Protein AF-A0AAN5DHD0-F1 (afdb_monomer_lite)

Organism: NCBI:txid1317129

Radius of gyration: 15.88 Å; chains: 1; bounding box: 33×44×46 Å

Structure (mmCIF, N/CA/C/O backbone):
data_AF-A0AAN5DHD0-F1
#
_entry.id   AF-A0AAN5DHD0-F1
#
loop_
_atom_site.group_PDB
_atom_site.id
_atom_site.type_symbol
_atom_site.label_atom_id
_atom_site.label_alt_id
_atom_site.label_comp_id
_atom_site.label_asym_id
_atom_site.label_entity_id
_atom_site.label_seq_id
_atom_site.pdbx_PDB_ins_code
_atom_site.Cartn_x
_atom_site.Cartn_y
_atom_site.Cartn_z
_atom_site.occupancy
_atom_site.B_iso_or_equiv
_atom_site.auth_seq_id
_atom_site.auth_comp_id
_atom_site.auth_asym_id
_atom_site.auth_atom_id
_atom_site.pdbx_PDB_model_num
ATOM 1 N N . MET A 1 1 ? 3.574 22.470 -33.359 1.00 37.56 1 MET A N 1
ATOM 2 C CA . MET A 1 1 ? 2.535 22.053 -32.394 1.00 37.56 1 MET A CA 1
ATOM 3 C C . MET A 1 1 ? 2.963 20.696 -31.845 1.00 37.56 1 MET A C 1
ATOM 5 O O . MET A 1 1 ? 2.948 19.735 -32.598 1.00 37.56 1 MET A O 1
ATOM 9 N N . LYS A 1 2 ? 3.497 20.622 -30.620 1.00 33.28 2 LYS A N 1
ATOM 10 C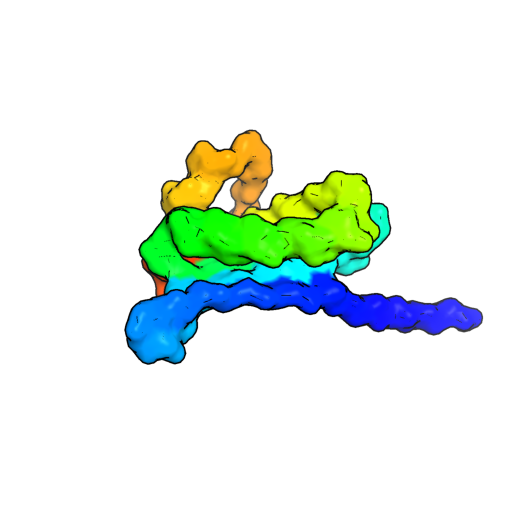 CA . LYS A 1 2 ? 3.827 19.334 -29.986 1.00 33.28 2 LYS A CA 1
ATOM 11 C C . LYS A 1 2 ? 2.573 18.883 -29.244 1.00 33.28 2 LYS A C 1
ATOM 13 O O . LYS A 1 2 ? 2.183 19.549 -28.291 1.00 33.28 2 LYS A O 1
ATOM 18 N N . SER A 1 3 ? 1.906 17.832 -29.718 1.00 36.31 3 SER A N 1
ATOM 19 C CA . SER A 1 3 ? 0.811 17.225 -28.963 1.00 36.31 3 SER A CA 1
ATOM 20 C C . SER A 1 3 ? 1.397 16.624 -27.690 1.00 36.31 3 SER A C 1
ATOM 22 O O . SER A 1 3 ? 2.289 15.778 -27.766 1.00 36.31 3 SER A O 1
ATOM 24 N N . ALA A 1 4 ? 0.922 17.070 -26.531 1.00 38.38 4 ALA A N 1
ATOM 25 C CA . ALA A 1 4 ? 1.174 16.375 -25.282 1.00 38.38 4 ALA A CA 1
ATOM 26 C C . ALA A 1 4 ? 0.454 15.024 -25.367 1.00 38.38 4 ALA A C 1
ATOM 28 O O . ALA A 1 4 ? -0.764 14.950 -25.223 1.00 38.38 4 ALA A O 1
ATOM 29 N N . LEU A 1 5 ? 1.198 13.963 -25.684 1.00 40.22 5 LEU A N 1
ATOM 30 C CA . LEU A 1 5 ? 0.747 12.606 -25.411 1.00 40.22 5 LEU A CA 1
ATOM 31 C C . LEU A 1 5 ? 0.602 12.518 -23.892 1.00 40.22 5 LEU A C 1
ATOM 33 O O . LEU A 1 5 ? 1.591 12.517 -23.165 1.00 40.22 5 LEU A O 1
ATOM 37 N N . SER A 1 6 ? -0.643 12.532 -23.429 1.00 42.28 6 SER A N 1
ATOM 38 C CA . SER A 1 6 ? -1.004 12.162 -22.067 1.00 42.28 6 SER A CA 1
ATOM 39 C C . SER A 1 6 ? -0.622 10.694 -21.891 1.00 42.28 6 SER A C 1
ATOM 41 O O . SER A 1 6 ? -1.408 9.813 -22.243 1.00 42.28 6 SER A O 1
ATOM 43 N N . ALA A 1 7 ? 0.595 10.423 -21.418 1.00 55.09 7 ALA A N 1
ATOM 44 C CA . ALA A 1 7 ? 0.963 9.092 -20.959 1.00 55.09 7 ALA A CA 1
ATOM 45 C C . ALA A 1 7 ? -0.061 8.685 -19.892 1.00 55.09 7 ALA A C 1
ATOM 47 O O . ALA A 1 7 ? -0.249 9.388 -18.899 1.00 55.09 7 ALA A O 1
ATOM 48 N N . SER A 1 8 ? -0.818 7.624 -20.168 1.00 57.03 8 SER A N 1
ATOM 49 C CA . SER A 1 8 ? -1.727 7.064 -19.171 1.00 57.03 8 SER A CA 1
ATOM 50 C C . SER A 1 8 ? -0.862 6.439 -18.079 1.00 57.03 8 SER A C 1
ATOM 52 O O . SER A 1 8 ? 0.090 5.745 -18.438 1.00 57.03 8 SER A O 1
ATOM 54 N N . PRO A 1 9 ? -1.147 6.681 -16.788 1.00 63.62 9 PRO A N 1
ATOM 55 C CA . PRO A 1 9 ? -0.338 6.120 -15.717 1.00 63.62 9 PRO A CA 1
ATOM 56 C C . PRO A 1 9 ? -0.317 4.597 -15.840 1.00 63.62 9 PRO A C 1
ATOM 58 O O . PRO A 1 9 ? -1.357 3.972 -16.069 1.00 63.62 9 PRO A O 1
ATOM 61 N N . ILE A 1 10 ? 0.867 4.010 -15.700 1.00 76.25 10 ILE A N 1
ATOM 62 C CA . ILE A 1 10 ? 1.022 2.559 -15.639 1.00 76.25 10 ILE A CA 1
ATOM 63 C C . ILE A 1 10 ? 0.529 2.128 -14.258 1.00 76.25 10 ILE A C 1
ATOM 65 O O . ILE A 1 10 ? 1.028 2.644 -13.258 1.00 76.25 10 ILE A O 1
ATOM 69 N N . VAL A 1 11 ? -0.470 1.244 -14.209 1.00 85.19 11 VAL A N 1
ATOM 70 C CA . VAL A 1 11 ? -1.134 0.806 -12.973 1.00 85.19 11 VAL A CA 1
ATOM 71 C C . VAL A 1 11 ? -1.151 -0.715 -12.900 1.00 85.19 11 VAL A C 1
ATOM 73 O O . VAL A 1 11 ? -1.463 -1.375 -13.888 1.00 85.19 11 VAL A O 1
ATOM 76 N N . GLU A 1 12 ? -0.888 -1.249 -11.712 1.00 92.25 12 GLU A N 1
ATOM 77 C CA . GLU A 1 12 ? -1.023 -2.666 -11.372 1.00 92.25 12 GLU A CA 1
ATOM 78 C C . GLU A 1 12 ? -1.710 -2.807 -10.009 1.00 92.25 12 GLU A C 1
ATOM 80 O O . GLU A 1 12 ? -1.635 -1.905 -9.166 1.00 92.25 12 GLU A O 1
ATOM 85 N N . CYS A 1 13 ? -2.405 -3.922 -9.780 1.00 94.88 13 CYS A N 1
ATOM 86 C CA . CYS A 1 13 ? -3.080 -4.166 -8.508 1.00 94.88 13 CYS A CA 1
ATOM 87 C C . CYS A 1 13 ? -2.914 -5.603 -8.015 1.00 94.88 13 CYS A C 1
ATOM 89 O O . CYS A 1 13 ? -2.771 -6.545 -8.789 1.00 94.88 13 CYS A O 1
ATOM 91 N N . ALA A 1 14 ? -2.954 -5.762 -6.697 1.00 96.25 14 ALA A N 1
ATOM 92 C CA . ALA A 1 14 ? -2.865 -7.047 -6.028 1.00 96.25 14 ALA A CA 1
ATOM 93 C C . ALA A 1 14 ? -3.994 -7.181 -5.008 1.00 96.25 14 ALA A C 1
ATOM 95 O O . ALA A 1 14 ? -4.427 -6.202 -4.393 1.00 96.25 14 ALA A O 1
ATOM 96 N N . VAL A 1 15 ? -4.451 -8.415 -4.808 1.00 96.69 15 VAL A N 1
ATOM 97 C CA . VAL A 1 15 ? -5.463 -8.756 -3.808 1.00 96.69 15 VAL A CA 1
ATOM 98 C C . VAL A 1 15 ? -5.001 -9.920 -2.950 1.00 96.69 15 VAL A C 1
ATOM 100 O O . VAL A 1 15 ? -4.328 -10.833 -3.424 1.00 96.69 15 VAL A O 1
ATOM 103 N N . VAL A 1 16 ? -5.401 -9.903 -1.682 1.00 94.19 16 VAL A N 1
ATOM 104 C CA . VAL A 1 16 ? -5.332 -11.069 -0.799 1.00 94.19 16 VAL A CA 1
ATOM 105 C C . VAL A 1 16 ? -6.732 -11.653 -0.708 1.00 94.19 16 VAL A C 1
ATOM 107 O O . VAL A 1 16 ? -7.675 -10.933 -0.378 1.00 94.19 16 VAL A O 1
ATOM 110 N N . ILE A 1 17 ? -6.857 -12.950 -0.981 1.00 94.62 17 ILE A N 1
ATOM 111 C CA . ILE A 1 17 ? -8.106 -13.703 -0.834 1.00 94.62 17 ILE A CA 1
ATOM 112 C C . ILE A 1 17 ? -8.029 -14.535 0.455 1.00 94.62 17 ILE A C 1
ATOM 114 O O . ILE A 1 17 ? -6.993 -15.143 0.734 1.00 94.62 17 ILE A O 1
ATOM 118 N N . ASP A 1 18 ? -9.084 -14.511 1.273 1.00 90.81 18 ASP A N 1
ATOM 119 C CA . ASP A 1 18 ? -9.183 -15.332 2.485 1.00 90.81 18 ASP A CA 1
ATOM 120 C C . ASP A 1 18 ? -9.631 -16.776 2.196 1.00 90.81 18 ASP A C 1
ATOM 122 O O . ASP A 1 18 ? -9.880 -17.172 1.062 1.00 90.81 18 ASP A O 1
ATOM 126 N N . CYS A 1 19 ? -9.748 -17.591 3.246 1.00 94.81 19 CYS A N 1
ATOM 127 C CA . CYS A 1 19 ? -10.206 -18.978 3.137 1.00 94.81 19 CYS A CA 1
ATOM 128 C C . CYS A 1 19 ? -11.687 -19.138 2.746 1.00 94.81 19 CYS A C 1
ATOM 130 O O . CYS A 1 19 ? -12.131 -20.266 2.552 1.00 94.81 19 CYS A O 1
ATOM 132 N N . ASN A 1 20 ? -12.446 -18.043 2.658 1.00 96.50 20 ASN A N 1
ATOM 133 C CA . ASN A 1 20 ? -13.851 -18.023 2.256 1.00 96.50 20 ASN A 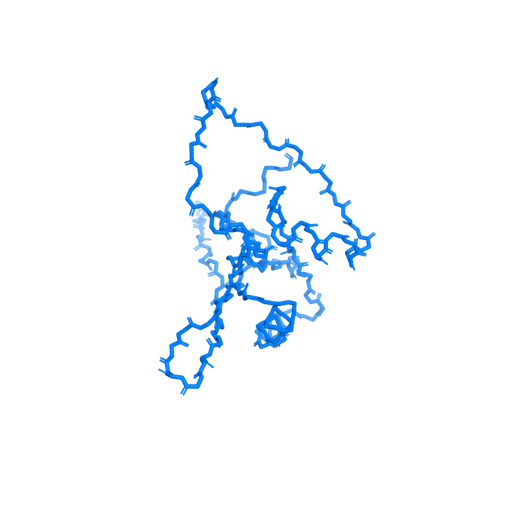CA 1
ATOM 134 C C . ASN A 1 20 ? -14.038 -17.417 0.853 1.00 96.50 20 ASN A C 1
ATOM 136 O O . ASN A 1 20 ? -15.147 -16.985 0.532 1.00 96.50 20 ASN A O 1
ATOM 140 N N . ASP A 1 21 ? -12.969 -17.331 0.054 1.00 94.38 21 ASP A N 1
ATOM 141 C CA . ASP A 1 21 ? -12.946 -16.721 -1.281 1.00 94.38 21 ASP A CA 1
ATOM 142 C C . ASP A 1 21 ? -13.351 -15.234 -1.302 1.00 94.38 21 ASP A C 1
ATOM 144 O O . ASP A 1 21 ? -13.907 -14.725 -2.280 1.00 94.38 21 ASP A O 1
ATOM 148 N N . ARG A 1 22 ? -13.077 -14.497 -0.217 1.00 94.69 22 ARG A N 1
ATOM 149 C CA . ARG A 1 22 ? -13.361 -13.057 -0.113 1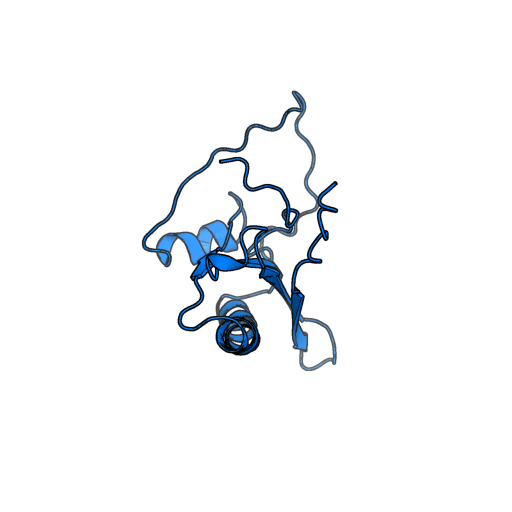.00 94.69 22 ARG A CA 1
ATOM 150 C C . ARG A 1 22 ? -12.089 -12.234 -0.208 1.00 94.69 22 ARG A C 1
ATOM 152 O O . ARG A 1 22 ? -11.029 -12.644 0.255 1.00 94.69 22 ARG A O 1
ATOM 159 N N . ILE A 1 23 ? -12.214 -11.024 -0.748 1.00 93.62 23 ILE A N 1
ATOM 160 C CA . ILE A 1 23 ? -11.125 -10.043 -0.744 1.00 93.62 23 ILE A CA 1
ATOM 161 C C . ILE A 1 23 ? -10.888 -9.592 0.702 1.00 93.62 23 ILE A C 1
ATOM 163 O O . ILE A 1 23 ? -11.716 -8.898 1.289 1.00 93.62 23 ILE A O 1
ATOM 167 N N . ALA A 1 24 ? -9.749 -9.991 1.258 1.00 93.12 24 ALA A N 1
ATOM 168 C CA . ALA A 1 24 ? -9.286 -9.623 2.594 1.00 93.12 24 ALA A CA 1
ATOM 169 C C . ALA A 1 24 ? -8.322 -8.431 2.579 1.00 93.12 24 ALA A C 1
ATOM 171 O O . ALA A 1 24 ? -8.105 -7.786 3.601 1.00 93.12 24 ALA A O 1
ATOM 172 N N . GLY A 1 25 ? -7.742 -8.135 1.417 1.00 95.38 25 GLY A N 1
ATOM 173 C CA . GLY A 1 25 ? -6.908 -6.963 1.226 1.00 95.38 25 GLY A CA 1
ATOM 174 C C . GLY A 1 25 ? -6.734 -6.625 -0.245 1.00 95.38 25 GLY A C 1
ATOM 175 O O . GLY A 1 25 ? -6.894 -7.480 -1.117 1.00 95.38 25 GLY A O 1
ATOM 176 N N . TRP A 1 26 ? -6.409 -5.369 -0.510 1.00 96.50 26 TRP A N 1
ATOM 177 C CA . TRP A 1 26 ? -6.217 -4.820 -1.843 1.00 96.50 26 TRP A CA 1
ATOM 178 C C . TRP A 1 26 ? -5.095 -3.784 -1.806 1.00 96.50 26 TRP A C 1
ATOM 180 O O . TRP A 1 26 ? -5.024 -2.973 -0.877 1.00 96.50 26 TRP A O 1
ATOM 190 N N . ALA A 1 27 ? -4.243 -3.789 -2.824 1.00 96.31 27 ALA A N 1
ATOM 191 C CA . ALA A 1 27 ? -3.243 -2.758 -3.052 1.00 96.31 27 ALA A CA 1
ATOM 192 C C . ALA A 1 27 ? -3.180 -2.380 -4.531 1.00 96.31 27 ALA A C 1
ATOM 194 O O . ALA A 1 27 ? -3.348 -3.230 -5.406 1.00 96.31 27 ALA A O 1
ATOM 195 N N . GLY A 1 28 ? -2.892 -1.110 -4.791 1.00 94.12 28 GLY A N 1
ATOM 196 C CA . GLY A 1 28 ? -2.633 -0.584 -6.123 1.00 94.12 28 GLY A CA 1
ATOM 197 C C . GLY A 1 28 ? -1.283 0.108 -6.164 1.00 94.12 28 GLY A C 1
ATOM 198 O O . GLY A 1 28 ? -0.902 0.792 -5.211 1.00 94.12 28 GLY A O 1
ATOM 199 N N . ILE A 1 29 ? -0.572 -0.051 -7.273 1.00 92.19 29 ILE A N 1
ATOM 200 C CA . ILE A 1 29 ? 0.658 0.676 -7.556 1.00 92.19 29 ILE A CA 1
ATOM 201 C C . ILE A 1 29 ? 0.525 1.400 -8.887 1.00 92.19 29 ILE A C 1
ATOM 203 O O . ILE A 1 29 ? -0.011 0.851 -9.846 1.00 92.19 29 ILE A O 1
ATOM 207 N N . ALA A 1 30 ? 0.979 2.648 -8.937 1.00 89.31 30 ALA A N 1
ATOM 208 C CA . ALA A 1 30 ? 0.908 3.457 -10.145 1.00 89.31 30 ALA A CA 1
ATOM 209 C C . ALA A 1 30 ? 2.178 4.280 -10.357 1.00 89.31 30 ALA A C 1
ATOM 211 O O . ALA A 1 30 ? 2.795 4.727 -9.382 1.00 89.31 30 ALA A O 1
ATOM 212 N N . SER A 1 31 ? 2.543 4.532 -11.616 1.00 86.25 31 SER A N 1
ATOM 213 C CA . SER A 1 31 ? 3.561 5.531 -11.933 1.00 86.25 31 SER A CA 1
ATOM 214 C C . SER A 1 31 ? 3.112 6.910 -11.438 1.00 86.25 31 SER A C 1
ATOM 216 O O . SER A 1 31 ? 1.941 7.297 -11.525 1.00 86.25 31 SER A O 1
ATOM 218 N N . VAL A 1 32 ? 4.045 7.666 -10.865 1.00 78.06 32 VAL A N 1
ATOM 219 C CA . VAL A 1 32 ? 3.825 9.097 -10.630 1.00 78.06 32 VAL A CA 1
ATOM 220 C C . VAL A 1 32 ? 4.095 9.821 -11.949 1.00 78.06 32 VAL A C 1
ATOM 222 O O . VAL A 1 32 ? 4.930 9.356 -12.719 1.00 78.06 32 VAL A O 1
ATOM 225 N N . GLY A 1 33 ? 3.449 10.961 -12.226 1.00 65.56 33 GLY A N 1
ATOM 226 C CA . GLY A 1 33 ? 3.548 11.695 -13.510 1.00 65.56 33 GLY A CA 1
ATOM 227 C C . GLY A 1 33 ? 4.955 12.154 -13.963 1.00 65.56 33 GLY A C 1
ATOM 228 O O . GLY A 1 33 ? 5.083 12.926 -14.908 1.00 65.56 33 GLY A O 1
ATOM 229 N N . LEU A 1 34 ? 6.015 11.691 -13.299 1.00 66.31 34 LEU A N 1
ATOM 230 C CA . LEU A 1 34 ? 7.424 11.799 -13.655 1.00 66.31 34 LEU A CA 1
ATOM 231 C C . LEU A 1 34 ? 7.997 10.397 -13.922 1.00 66.31 34 LEU A C 1
ATOM 233 O O . LEU A 1 34 ? 8.962 9.995 -13.276 1.00 66.31 34 LEU A O 1
ATOM 237 N N . GLU A 1 35 ? 7.406 9.653 -14.859 1.00 63.78 35 GLU A N 1
ATOM 238 C CA . GLU A 1 35 ? 7.751 8.242 -15.111 1.00 63.78 35 GLU A CA 1
ATOM 239 C C . GLU A 1 35 ? 9.256 8.039 -15.305 1.00 63.78 35 GLU A C 1
ATOM 241 O O . GLU A 1 35 ? 9.827 7.140 -14.710 1.00 63.78 35 GLU A O 1
ATOM 246 N N . HIS A 1 36 ? 9.935 8.962 -15.993 1.00 69.56 36 HIS A N 1
ATOM 247 C CA . HIS A 1 36 ? 11.392 8.972 -16.195 1.00 69.56 36 HIS A CA 1
ATOM 248 C C . HIS A 1 36 ? 12.249 8.943 -14.913 1.00 69.56 36 HIS A C 1
ATOM 250 O O . HIS A 1 36 ? 13.456 8.730 -15.004 1.00 69.56 36 HIS A O 1
ATOM 256 N N . LYS A 1 37 ? 11.669 9.188 -13.733 1.00 78.94 37 LYS A N 1
ATOM 257 C CA . LYS A 1 37 ? 12.364 9.110 -12.439 1.00 78.94 37 LYS A CA 1
ATOM 258 C C . LYS A 1 37 ? 12.236 7.745 -11.759 1.00 78.94 37 LYS A C 1
ATOM 260 O O . LYS A 1 37 ? 12.761 7.592 -10.662 1.00 78.94 37 LYS A O 1
ATOM 265 N N . GLY A 1 38 ? 11.528 6.782 -12.358 1.00 85.50 38 GLY A N 1
ATOM 266 C CA . GLY A 1 38 ? 11.304 5.461 -11.763 1.00 85.50 38 GLY A CA 1
ATOM 267 C C . GLY A 1 38 ? 10.557 5.520 -10.432 1.00 85.50 38 GLY A C 1
ATOM 268 O O . GLY A 1 38 ? 10.785 4.696 -9.552 1.00 85.50 38 GLY A O 1
ATOM 269 N N . MET A 1 39 ? 9.707 6.533 -10.255 1.00 88.00 39 MET A N 1
ATOM 270 C CA . MET A 1 39 ? 8.956 6.757 -9.026 1.00 88.00 39 MET A CA 1
ATOM 271 C C . MET A 1 39 ? 7.550 6.174 -9.163 1.00 88.00 39 MET A C 1
ATOM 273 O O . MET A 1 39 ? 6.809 6.492 -10.096 1.00 88.00 39 MET A O 1
ATOM 277 N N . PHE A 1 40 ? 7.175 5.351 -8.195 1.00 89.69 40 PHE A N 1
ATOM 278 C CA . PHE A 1 40 ? 5.881 4.693 -8.131 1.00 89.69 40 PHE A CA 1
ATOM 279 C C . PHE A 1 40 ? 5.227 4.979 -6.797 1.00 89.69 40 PHE A C 1
ATOM 281 O O . PHE A 1 40 ? 5.883 5.222 -5.785 1.00 89.69 40 PHE A O 1
ATOM 288 N N . LYS A 1 41 ? 3.908 4.944 -6.799 1.00 90.50 41 LYS A N 1
ATOM 289 C CA . LYS A 1 41 ? 3.094 5.191 -5.628 1.00 90.50 41 LYS A CA 1
ATOM 290 C C . LYS A 1 41 ? 2.314 3.940 -5.294 1.00 90.50 41 LYS A C 1
ATOM 292 O O . LYS A 1 41 ? 1.517 3.498 -6.115 1.00 90.50 41 LYS A O 1
ATOM 297 N N . LEU A 1 42 ? 2.519 3.423 -4.089 1.00 92.81 42 LEU A N 1
ATOM 298 C CA . LEU A 1 42 ? 1.759 2.302 -3.554 1.00 92.81 42 LEU A CA 1
ATOM 299 C C . LEU A 1 42 ? 0.559 2.854 -2.775 1.00 92.81 42 LEU A C 1
ATOM 301 O O . LEU A 1 42 ? 0.661 3.181 -1.591 1.00 92.81 42 LEU A O 1
ATOM 305 N N . ALA A 1 43 ? -0.553 3.040 -3.482 1.00 92.12 43 ALA A N 1
ATOM 306 C CA . ALA A 1 43 ? -1.817 3.497 -2.929 1.00 92.12 43 ALA A CA 1
ATOM 307 C C . ALA A 1 43 ? -2.985 3.259 -3.916 1.00 92.12 43 ALA A C 1
ATOM 309 O O . ALA A 1 43 ? -2.813 3.458 -5.120 1.00 92.12 43 ALA A O 1
ATOM 310 N N . PRO A 1 44 ? -4.204 2.974 -3.418 1.00 93.12 44 PRO A N 1
ATOM 311 C CA . PRO A 1 44 ? -4.499 2.692 -2.016 1.00 93.12 44 PRO A CA 1
ATOM 312 C C . PRO A 1 44 ? -3.929 1.346 -1.550 1.00 93.12 44 PRO A C 1
ATOM 314 O O . PRO A 1 44 ? -3.596 0.486 -2.359 1.00 93.12 44 PRO A O 1
ATOM 317 N N . VAL A 1 45 ? -3.844 1.163 -0.235 1.00 95.81 45 VAL A N 1
ATOM 318 C CA . VAL A 1 45 ? -3.603 -0.135 0.398 1.00 95.81 45 VAL A CA 1
ATOM 319 C C . VAL A 1 45 ? -4.571 -0.301 1.559 1.00 95.81 45 VAL A C 1
ATOM 321 O O . VAL A 1 45 ? -4.499 0.437 2.546 1.00 95.81 45 VAL A O 1
ATOM 324 N N . TYR A 1 46 ? -5.460 -1.284 1.430 1.00 96.19 46 TYR A N 1
ATOM 325 C CA . TYR A 1 46 ? -6.404 -1.685 2.464 1.00 96.19 46 TYR A CA 1
ATOM 326 C C . TYR A 1 46 ? -6.179 -3.148 2.825 1.00 96.19 46 TYR A C 1
ATOM 328 O O . TYR A 1 46 ? -6.294 -4.015 1.963 1.00 96.19 46 TYR A O 1
ATOM 336 N N . CYS A 1 47 ? -5.841 -3.428 4.079 1.00 96.31 47 CYS A N 1
ATOM 337 C CA . CYS A 1 47 ? -5.636 -4.785 4.584 1.00 96.31 47 CYS A CA 1
ATOM 338 C C . CYS A 1 47 ? -5.672 -4.794 6.118 1.00 96.31 47 CYS A C 1
ATOM 340 O O . CYS A 1 47 ? -5.579 -3.746 6.752 1.00 96.31 47 CYS A O 1
ATOM 342 N N . SER A 1 48 ? -5.797 -5.973 6.724 1.00 93.00 48 SER A N 1
ATOM 343 C CA . SER A 1 48 ? -6.013 -6.102 8.172 1.00 93.00 48 SER A CA 1
ATOM 344 C C . SER A 1 48 ? -4.732 -6.317 8.987 1.00 93.00 48 SER A C 1
ATOM 346 O O . SER A 1 48 ? -4.819 -6.521 10.194 1.00 93.00 48 SER A O 1
ATOM 348 N N . SER A 1 49 ? -3.547 -6.355 8.363 1.00 94.69 49 SER A N 1
ATOM 349 C CA . SER A 1 49 ? -2.275 -6.508 9.090 1.00 94.69 49 SER A CA 1
ATOM 350 C C . SER A 1 49 ? -1.050 -6.122 8.263 1.00 94.69 49 SER A C 1
ATOM 352 O O . SER A 1 49 ? -1.055 -6.244 7.036 1.00 94.69 49 SER A O 1
ATOM 354 N N . LEU A 1 50 ? 0.052 -5.801 8.950 1.00 94.38 50 LEU A N 1
ATOM 355 C CA . LEU A 1 50 ? 1.363 -5.572 8.334 1.00 94.38 50 LEU A CA 1
ATOM 356 C C . LEU A 1 50 ? 1.849 -6.749 7.469 1.00 94.38 50 LEU A C 1
ATOM 358 O O . LEU A 1 50 ? 2.519 -6.550 6.461 1.00 94.38 50 LEU A O 1
ATOM 362 N N . VAL A 1 51 ? 1.490 -7.988 7.825 1.00 94.88 51 VAL A N 1
ATOM 363 C CA . VAL A 1 51 ? 1.842 -9.181 7.033 1.00 94.88 51 VAL A CA 1
ATOM 364 C C . VAL A 1 51 ? 1.134 -9.166 5.679 1.00 94.88 51 VAL A C 1
ATOM 366 O O . VAL A 1 51 ? 1.746 -9.474 4.658 1.00 94.88 51 VAL A O 1
ATOM 369 N N . GLN A 1 52 ? -0.151 -8.805 5.650 1.00 95.69 52 GLN A N 1
ATOM 370 C CA . GLN A 1 52 ? -0.881 -8.654 4.390 1.00 95.69 52 GLN A CA 1
ATOM 371 C C . GLN A 1 52 ? -0.344 -7.473 3.580 1.00 95.69 52 GLN A C 1
ATOM 373 O O . GLN A 1 52 ? -0.166 -7.614 2.373 1.00 95.69 52 GLN A O 1
ATOM 378 N N . PHE A 1 53 ? -0.020 -6.357 4.241 1.00 95.94 53 PHE A N 1
ATOM 379 C CA . PHE A 1 53 ? 0.627 -5.209 3.608 1.00 95.94 53 PHE A CA 1
ATOM 380 C C . PHE A 1 53 ? 1.934 -5.611 2.907 1.00 95.94 53 PHE A C 1
ATOM 382 O O . PHE A 1 53 ? 2.128 -5.300 1.731 1.00 95.94 53 PHE A O 1
ATOM 389 N N . ALA A 1 54 ? 2.808 -6.347 3.602 1.00 94.88 54 ALA A N 1
ATOM 390 C CA . ALA A 1 54 ? 4.079 -6.811 3.054 1.00 94.88 54 ALA A CA 1
ATOM 391 C C . ALA A 1 54 ? 3.876 -7.732 1.841 1.00 94.88 54 ALA A C 1
ATOM 393 O O . ALA A 1 54 ? 4.484 -7.501 0.802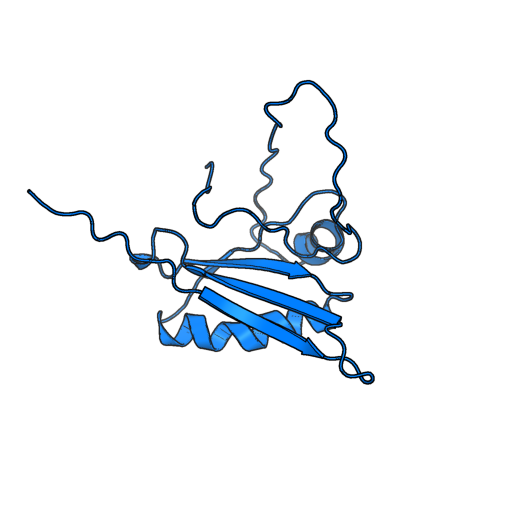 1.00 94.88 54 ALA A O 1
ATOM 394 N N . ARG A 1 55 ? 2.959 -8.708 1.931 1.00 96.00 55 ARG A N 1
ATOM 395 C CA . ARG A 1 55 ? 2.630 -9.619 0.817 1.00 96.00 55 ARG A CA 1
ATOM 396 C C . ARG A 1 55 ? 2.098 -8.886 -0.413 1.00 96.00 55 ARG A C 1
ATOM 398 O O . ARG A 1 55 ? 2.501 -9.190 -1.529 1.00 96.00 55 ARG A O 1
ATOM 405 N N . LEU A 1 56 ? 1.188 -7.932 -0.209 1.00 96.94 56 LEU A N 1
ATOM 406 C CA . LEU A 1 56 ? 0.641 -7.106 -1.287 1.00 96.94 56 LEU A CA 1
ATOM 407 C C . LEU A 1 56 ? 1.738 -6.271 -1.953 1.00 96.94 56 LEU A C 1
ATOM 409 O O . LEU A 1 56 ? 1.793 -6.198 -3.175 1.00 96.94 56 LEU A O 1
ATOM 413 N N . SER A 1 57 ? 2.620 -5.673 -1.150 1.00 94.69 57 SER A N 1
ATOM 414 C CA . SER A 1 57 ? 3.740 -4.872 -1.647 1.00 94.69 57 SER A CA 1
ATOM 415 C C . SER A 1 57 ? 4.715 -5.726 -2.456 1.00 94.69 57 SER A C 1
ATOM 417 O O . SER A 1 57 ? 5.054 -5.368 -3.578 1.00 94.69 57 SER A O 1
ATOM 419 N N . GLU A 1 58 ? 5.114 -6.883 -1.923 1.00 95.00 58 GLU A N 1
ATOM 420 C CA . GLU A 1 58 ? 6.026 -7.830 -2.575 1.00 95.00 58 GLU A CA 1
ATOM 421 C C . GLU A 1 58 ? 5.474 -8.335 -3.914 1.00 95.00 58 GLU A C 1
ATOM 423 O O . GLU A 1 58 ? 6.215 -8.412 -4.889 1.00 95.00 58 GLU A O 1
ATOM 428 N N . ALA A 1 59 ? 4.165 -8.590 -4.003 1.00 96.00 59 ALA A N 1
ATOM 429 C CA . ALA A 1 59 ? 3.517 -8.988 -5.252 1.00 96.00 59 ALA A CA 1
ATOM 430 C C . ALA A 1 59 ? 3.558 -7.897 -6.340 1.00 96.00 59 ALA A C 1
ATOM 432 O O . ALA A 1 59 ? 3.493 -8.213 -7.527 1.00 96.00 59 ALA A O 1
ATOM 433 N N . LEU A 1 60 ? 3.663 -6.623 -5.948 1.00 95.12 60 LEU A N 1
ATOM 434 C CA . LEU A 1 60 ? 3.644 -5.473 -6.855 1.00 95.12 60 LEU A CA 1
ATOM 435 C C . LEU A 1 60 ? 5.045 -4.977 -7.243 1.00 95.12 60 LEU A C 1
ATOM 437 O O . LEU A 1 60 ? 5.186 -4.320 -8.274 1.00 95.12 60 LEU A O 1
ATOM 441 N N . LEU A 1 61 ? 6.089 -5.301 -6.473 1.00 92.56 61 LEU A N 1
ATOM 442 C CA . LEU A 1 61 ? 7.467 -4.889 -6.775 1.00 92.56 61 LEU A CA 1
ATOM 443 C C . LEU A 1 61 ? 7.962 -5.337 -8.165 1.00 92.56 61 LEU A C 1
ATOM 445 O O . LEU A 1 61 ? 8.507 -4.485 -8.875 1.00 92.56 61 LEU A O 1
ATOM 449 N N . PRO A 1 62 ? 7.722 -6.587 -8.624 1.00 94.25 62 PRO A N 1
ATOM 450 C CA . PRO A 1 62 ? 8.188 -7.033 -9.938 1.00 94.25 62 PRO A CA 1
ATOM 451 C C . PRO A 1 62 ? 7.647 -6.189 -11.095 1.00 94.25 62 PRO A C 1
ATOM 453 O O . PRO A 1 62 ? 8.337 -5.991 -12.095 1.00 94.25 62 PRO A O 1
ATOM 456 N N . HIS A 1 63 ? 6.428 -5.654 -10.960 1.00 90.88 63 HIS A N 1
ATOM 457 C CA . HIS A 1 63 ? 5.853 -4.759 -11.958 1.00 90.88 63 HIS A CA 1
ATOM 458 C C . HIS A 1 63 ? 6.715 -3.499 -12.115 1.00 90.88 63 HIS A C 1
ATOM 460 O O . HIS A 1 63 ? 7.109 -3.156 -13.228 1.00 90.88 63 HIS A O 1
ATOM 466 N N . CYS A 1 64 ? 7.092 -2.850 -11.012 1.00 91.06 64 CYS A N 1
ATOM 467 C CA . CYS A 1 64 ? 7.948 -1.663 -11.040 1.00 91.06 64 CYS A CA 1
ATOM 468 C C . CYS A 1 64 ? 9.360 -1.965 -11.558 1.00 91.06 64 CYS A C 1
ATOM 470 O O . CYS A 1 64 ? 9.904 -1.197 -12.353 1.00 91.06 64 CYS A O 1
ATOM 472 N N . GLU A 1 65 ? 9.940 -3.090 -11.137 1.00 91.94 65 GLU A N 1
ATOM 473 C CA . GLU A 1 65 ? 11.283 -3.525 -11.543 1.00 91.94 65 GLU A CA 1
ATOM 474 C C . GLU A 1 65 ? 11.363 -3.888 -13.031 1.00 91.94 65 GLU A C 1
ATOM 476 O O . GLU A 1 65 ? 12.409 -3.708 -13.655 1.00 91.94 65 GLU A O 1
ATOM 481 N N . SER A 1 66 ? 10.253 -4.336 -13.629 1.00 90.56 66 SER A N 1
ATOM 482 C CA . SER A 1 66 ? 10.177 -4.588 -15.073 1.00 90.56 66 SER A CA 1
ATOM 483 C C . SER A 1 66 ? 10.261 -3.309 -15.916 1.00 90.56 66 SER A C 1
ATOM 485 O 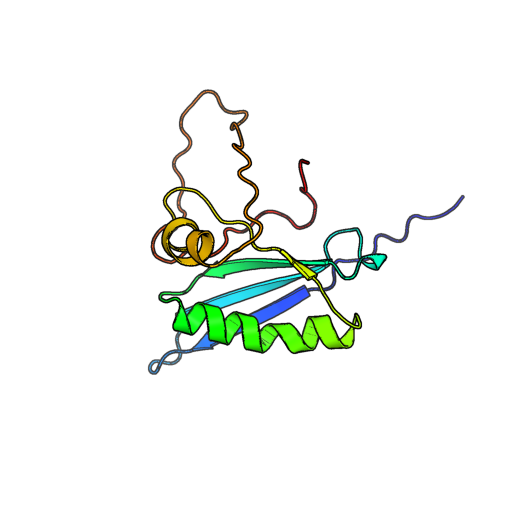O . SER A 1 66 ? 10.617 -3.367 -17.093 1.00 90.56 66 SER A O 1
ATOM 487 N N . ILE A 1 67 ? 9.957 -2.155 -15.312 1.00 88.62 67 ILE A N 1
ATOM 488 C CA . ILE A 1 67 ? 9.908 -0.853 -15.986 1.00 88.62 67 ILE A CA 1
ATOM 489 C C . ILE A 1 67 ? 11.184 -0.049 -15.694 1.00 88.62 67 ILE A C 1
ATOM 491 O O . ILE A 1 67 ? 11.712 0.606 -16.592 1.00 88.62 67 ILE A O 1
ATOM 495 N N . PHE A 1 68 ? 11.702 -0.099 -14.459 1.00 89.00 68 PHE A N 1
ATOM 496 C CA . PHE A 1 68 ? 12.876 0.668 -14.037 1.00 89.00 68 PHE A CA 1
ATOM 497 C C . PHE A 1 68 ? 13.892 -0.173 -13.267 1.00 89.00 68 PHE A C 1
ATOM 499 O O . PHE A 1 68 ? 13.566 -0.872 -12.314 1.00 89.00 68 PHE A O 1
ATOM 506 N N . THR A 1 69 ? 15.169 -0.014 -13.622 1.00 84.19 69 THR A N 1
ATOM 507 C CA . THR A 1 69 ? 16.293 -0.530 -12.837 1.00 84.19 69 THR A CA 1
ATOM 508 C C . THR A 1 69 ? 16.424 0.325 -11.574 1.00 84.19 69 THR A C 1
ATOM 510 O O . THR A 1 69 ? 16.922 1.444 -11.654 1.00 84.19 69 THR A O 1
ATOM 513 N N . ASN A 1 70 ? 15.969 -0.193 -10.428 1.00 87.00 70 ASN A N 1
ATOM 514 C CA . ASN A 1 70 ? 15.909 0.479 -9.117 1.00 87.00 70 ASN A CA 1
ATOM 515 C C . ASN A 1 70 ? 14.734 1.474 -8.944 1.00 87.00 70 ASN A C 1
ATOM 517 O O . ASN A 1 70 ? 14.956 2.685 -8.830 1.00 87.00 70 ASN A O 1
ATOM 521 N N . PRO A 1 71 ? 13.478 0.987 -8.925 1.00 90.62 71 PRO A N 1
ATOM 522 C CA . PRO A 1 71 ? 12.318 1.842 -8.716 1.00 90.62 71 PRO A CA 1
ATOM 523 C C . PRO A 1 71 ? 12.274 2.387 -7.280 1.00 90.62 71 PRO A C 1
ATOM 525 O O . PRO A 1 71 ? 12.663 1.721 -6.323 1.00 90.62 71 PRO A O 1
ATOM 528 N N . SER A 1 72 ? 11.750 3.600 -7.115 1.00 89.81 72 SER A N 1
ATOM 529 C CA . SER A 1 72 ? 11.472 4.198 -5.806 1.00 89.81 72 SER A CA 1
ATOM 530 C C . SER A 1 72 ? 9.980 4.125 -5.504 1.00 89.81 72 SER A C 1
ATOM 532 O O . SER A 1 72 ? 9.171 4.660 -6.264 1.00 89.81 72 SER A O 1
ATOM 534 N N . ILE A 1 73 ? 9.619 3.495 -4.385 1.00 89.56 73 ILE A N 1
ATOM 535 C CA . ILE A 1 73 ? 8.227 3.364 -3.947 1.00 89.56 73 ILE A CA 1
ATOM 536 C C . ILE A 1 73 ? 7.900 4.435 -2.911 1.00 89.56 73 ILE A C 1
ATOM 538 O O . ILE A 1 73 ? 8.580 4.576 -1.896 1.00 89.56 73 ILE A O 1
ATOM 542 N N . ILE A 1 74 ? 6.829 5.177 -3.166 1.00 88.88 74 ILE A N 1
ATOM 543 C CA . ILE A 1 74 ? 6.302 6.215 -2.289 1.00 88.88 74 ILE A CA 1
ATOM 544 C C . ILE A 1 74 ? 5.029 5.690 -1.644 1.00 88.88 74 ILE A C 1
ATOM 546 O O . ILE A 1 74 ? 4.098 5.262 -2.332 1.00 88.88 74 ILE A O 1
ATOM 550 N N . ILE A 1 75 ? 4.977 5.781 -0.321 1.00 88.56 75 ILE A N 1
ATOM 551 C CA . ILE A 1 75 ? 3.809 5.434 0.481 1.00 88.56 75 ILE A CA 1
ATOM 552 C C . ILE A 1 75 ? 3.402 6.688 1.248 1.00 88.56 75 ILE A C 1
ATOM 554 O O . ILE A 1 75 ? 4.221 7.290 1.940 1.00 88.56 75 ILE A O 1
ATOM 558 N N . GLY A 1 76 ? 2.144 7.097 1.099 1.00 88.19 76 GLY A N 1
ATOM 559 C CA . GLY A 1 76 ? 1.555 8.159 1.910 1.00 88.19 76 GLY A CA 1
ATOM 560 C C . GLY A 1 76 ? 0.662 7.548 2.979 1.00 88.19 76 GLY A C 1
ATOM 561 O O . GLY A 1 76 ? -0.252 6.802 2.637 1.00 88.19 76 GLY A O 1
ATOM 562 N N . THR A 1 77 ? 0.907 7.865 4.247 1.00 88.19 77 THR A N 1
ATOM 563 C CA . THR A 1 77 ? 0.031 7.500 5.368 1.00 88.19 77 THR A CA 1
ATOM 564 C C . THR A 1 77 ? -0.922 8.651 5.695 1.00 88.19 77 THR A C 1
ATOM 566 O O . THR A 1 77 ? -0.709 9.796 5.293 1.00 88.19 77 THR A O 1
ATOM 569 N N . LEU A 1 78 ? -2.006 8.348 6.413 1.00 86.31 78 LEU A N 1
ATOM 570 C CA . LEU A 1 78 ? -2.929 9.351 6.949 1.00 86.31 78 LEU A CA 1
ATOM 571 C C . LEU A 1 78 ? -2.986 9.231 8.469 1.00 86.31 78 LEU A C 1
ATOM 573 O O . LEU A 1 78 ? -3.205 8.136 8.992 1.00 86.31 78 LEU A O 1
ATOM 577 N N . SER A 1 79 ? -2.828 10.350 9.176 1.00 84.56 79 SER A N 1
ATOM 578 C CA . SER A 1 79 ? -2.943 10.402 10.636 1.00 84.56 79 SER A CA 1
ATOM 579 C C . SER A 1 79 ? -4.224 9.720 11.124 1.00 84.56 79 SER A C 1
ATOM 581 O O . SER A 1 79 ? -5.295 9.889 10.544 1.00 84.56 79 SER A O 1
ATOM 583 N N . GLY A 1 80 ? -4.110 8.930 12.193 1.00 86.25 80 GLY A N 1
ATOM 584 C CA . GLY A 1 80 ? -5.231 8.170 12.758 1.00 86.25 80 GLY A CA 1
ATOM 585 C C . GLY A 1 80 ? -5.515 6.823 12.079 1.00 86.25 80 GLY A C 1
ATOM 586 O O . GLY A 1 80 ? -6.322 6.054 12.597 1.00 86.25 80 GLY A O 1
ATOM 587 N N . THR A 1 81 ? -4.837 6.489 10.977 1.00 91.69 81 THR A N 1
ATOM 588 C CA . THR A 1 81 ? -4.960 5.173 10.324 1.00 91.69 81 THR A CA 1
ATOM 589 C C . THR A 1 81 ? -3.914 4.168 10.815 1.00 91.69 81 THR A C 1
ATOM 591 O O . THR A 1 81 ? -2.891 4.548 11.390 1.00 91.69 81 THR A O 1
ATOM 594 N N . VAL A 1 82 ? -4.148 2.875 10.568 1.00 94.50 82 VAL A N 1
ATOM 595 C CA . VAL A 1 82 ? -3.184 1.799 10.845 1.00 94.50 82 VAL A CA 1
ATOM 596 C C . VAL A 1 82 ? -1.862 2.024 10.110 1.00 94.50 82 VAL A C 1
ATOM 598 O O . VAL A 1 82 ? -0.808 1.797 10.694 1.00 94.50 82 VAL A O 1
ATOM 601 N N . GLY A 1 83 ? -1.892 2.595 8.900 1.00 92.62 83 GLY A N 1
ATOM 602 C CA . GLY A 1 83 ? -0.685 2.963 8.161 1.00 92.62 83 GLY A CA 1
ATOM 603 C C . GLY A 1 83 ? 0.206 3.944 8.914 1.00 92.62 83 GLY A C 1
ATOM 604 O O . GLY A 1 83 ? 1.405 3.717 9.028 1.00 92.62 83 GLY A O 1
ATOM 605 N N . ALA A 1 84 ? -0.375 4.999 9.492 1.00 90.19 84 ALA A N 1
ATOM 606 C CA . ALA A 1 84 ? 0.390 5.953 10.296 1.00 90.19 84 ALA A CA 1
ATOM 607 C C . ALA A 1 84 ? 0.982 5.298 11.556 1.00 90.19 84 ALA A C 1
ATOM 609 O O . ALA A 1 84 ? 2.121 5.569 11.922 1.00 90.19 84 ALA A O 1
ATOM 610 N N . ARG A 1 85 ? 0.233 4.397 12.204 1.00 92.81 85 ARG A N 1
ATOM 611 C CA . ARG A 1 85 ? 0.690 3.715 13.426 1.00 92.81 85 ARG A CA 1
ATOM 612 C C . ARG A 1 85 ? 1.790 2.687 13.166 1.00 92.81 85 ARG A C 1
ATOM 614 O O . ARG A 1 85 ? 2.708 2.579 13.973 1.00 92.81 85 ARG A O 1
ATOM 621 N N . GLU A 1 86 ? 1.677 1.919 12.085 1.00 93.38 86 GLU A N 1
ATOM 622 C CA . GLU A 1 86 ? 2.542 0.762 11.830 1.00 93.38 86 GLU A CA 1
ATOM 623 C C . GLU A 1 86 ? 3.677 1.044 10.840 1.00 93.38 86 GLU A C 1
ATOM 625 O O . GLU A 1 86 ? 4.755 0.479 11.004 1.00 93.38 86 GLU A O 1
ATOM 630 N N . LEU A 1 87 ? 3.482 1.910 9.835 1.00 89.50 87 LEU A N 1
ATOM 631 C CA . LEU A 1 87 ? 4.496 2.161 8.801 1.00 89.50 87 LEU A CA 1
ATOM 632 C C . LEU A 1 87 ? 5.432 3.324 9.128 1.00 89.50 87 LEU A C 1
ATOM 634 O O . LEU A 1 87 ? 6.610 3.246 8.788 1.00 89.50 87 LEU A O 1
ATOM 638 N N . GLU A 1 88 ? 4.959 4.390 9.783 1.00 84.38 88 GLU A N 1
ATOM 639 C CA . GLU A 1 88 ? 5.821 5.542 10.108 1.00 84.38 88 GLU A CA 1
ATOM 640 C C . GLU A 1 88 ? 7.080 5.154 10.903 1.00 84.38 88 GLU A C 1
ATOM 642 O O . GLU A 1 88 ? 8.155 5.632 10.540 1.00 84.38 88 GLU A O 1
ATOM 647 N N . PRO A 1 89 ? 7.023 4.250 11.906 1.00 85.50 89 PRO A N 1
ATOM 648 C CA . PRO A 1 89 ? 8.223 3.807 12.621 1.00 85.50 89 PRO A CA 1
ATOM 649 C C . PRO A 1 89 ? 9.215 3.011 11.759 1.00 85.50 89 PRO A C 1
ATOM 651 O O . PRO A 1 89 ? 10.370 2.850 12.149 1.00 85.50 89 PRO A O 1
ATOM 654 N N . LEU A 1 90 ? 8.767 2.478 10.618 1.00 84.06 90 LEU A N 1
ATOM 655 C CA . LEU A 1 90 ? 9.551 1.612 9.733 1.00 84.06 90 LEU A CA 1
ATOM 656 C C . LEU A 1 90 ? 10.184 2.380 8.562 1.00 84.06 90 LEU A C 1
ATOM 658 O O . LEU A 1 90 ? 11.105 1.872 7.923 1.00 84.06 90 LEU A O 1
ATOM 662 N N . ILE A 1 91 ? 9.709 3.596 8.269 1.00 78.75 91 ILE A N 1
ATOM 663 C CA . ILE A 1 91 ? 10.170 4.404 7.135 1.00 78.75 91 ILE A CA 1
ATOM 664 C C . ILE A 1 91 ? 11.216 5.416 7.618 1.00 78.75 91 ILE A C 1
ATOM 666 O O . ILE A 1 91 ? 10.910 6.395 8.293 1.00 78.75 91 ILE A O 1
ATOM 670 N N . SER A 1 92 ? 12.468 5.212 7.209 1.00 66.94 92 SER A N 1
ATOM 671 C CA . SER A 1 92 ? 13.631 6.017 7.618 1.00 66.94 92 SER A CA 1
ATOM 672 C C . SER A 1 92 ? 13.658 7.455 7.076 1.00 66.94 92 SER A C 1
ATOM 674 O O . SER A 1 92 ? 14.399 8.282 7.599 1.00 66.94 92 SER A O 1
ATOM 676 N N . ASN A 1 93 ? 12.842 7.773 6.065 1.00 70.50 93 ASN A N 1
ATOM 677 C CA . ASN A 1 93 ? 12.776 9.088 5.411 1.00 70.50 93 ASN A CA 1
ATOM 678 C C . ASN A 1 93 ? 11.357 9.685 5.457 1.00 70.50 93 ASN A C 1
ATOM 680 O O . ASN A 1 93 ? 10.831 10.137 4.438 1.00 70.50 93 ASN A O 1
ATOM 684 N N . SER A 1 94 ? 10.701 9.656 6.619 1.00 68.31 94 SER A N 1
ATOM 685 C CA . SER A 1 94 ? 9.353 10.214 6.760 1.00 68.31 94 SER A CA 1
ATOM 686 C C . SER A 1 94 ? 9.354 11.733 6.544 1.00 68.31 94 SER A C 1
ATOM 688 O O . SER A 1 94 ? 10.040 12.463 7.263 1.00 68.31 94 SER A O 1
ATOM 690 N N . GLN A 1 95 ? 8.542 12.223 5.610 1.00 67.25 95 GLN A N 1
ATOM 691 C CA . GLN A 1 95 ? 8.206 13.642 5.506 1.00 67.25 95 GLN A CA 1
ATOM 692 C C . GLN A 1 95 ? 6.790 13.847 6.032 1.00 67.25 95 GLN A C 1
ATOM 694 O O . GLN A 1 95 ? 5.839 13.264 5.515 1.00 67.25 95 GLN A O 1
ATOM 699 N N . LYS A 1 96 ? 6.643 14.673 7.071 1.00 65.25 96 LYS A N 1
ATOM 700 C CA . LYS A 1 96 ? 5.326 15.065 7.574 1.00 65.25 96 LYS A CA 1
ATOM 701 C C . LYS A 1 96 ? 4.822 16.246 6.761 1.00 65.25 96 LYS A C 1
ATOM 703 O O . LYS A 1 96 ? 5.410 17.322 6.806 1.00 65.25 96 LYS A O 1
ATOM 708 N N . MET A 1 97 ? 3.731 16.034 6.039 1.00 65.38 97 MET A N 1
ATOM 709 C CA . MET A 1 97 ? 2.981 17.102 5.391 1.00 65.38 97 MET A CA 1
ATOM 710 C C . MET A 1 97 ? 1.626 17.213 6.079 1.00 65.38 97 MET A C 1
ATOM 712 O O . MET A 1 97 ? 0.801 16.305 5.981 1.00 65.38 97 MET A O 1
ATOM 716 N N . GLU A 1 98 ? 1.389 18.320 6.776 1.00 61.09 98 GLU A N 1
ATOM 717 C CA . GLU A 1 98 ? 0.053 18.643 7.266 1.00 61.09 98 GLU A CA 1
ATOM 718 C C . GLU A 1 98 ? -0.767 19.191 6.099 1.00 61.09 98 GLU A C 1
ATOM 720 O O . GLU A 1 98 ? -0.531 20.294 5.608 1.00 61.09 98 GLU A O 1
ATOM 725 N N . ARG A 1 99 ? -1.721 18.396 5.609 1.00 58.66 99 ARG A N 1
ATOM 726 C CA . ARG A 1 99 ? -2.682 18.876 4.616 1.00 58.66 99 ARG A CA 1
ATOM 727 C C . ARG A 1 99 ? -3.832 19.560 5.343 1.00 58.66 99 ARG A C 1
ATOM 729 O O . ARG A 1 99 ? -4.603 18.910 6.043 1.00 58.66 99 ARG A O 1
ATOM 736 N N . ILE A 1 100 ? -3.944 20.870 5.155 1.00 57.88 100 ILE A N 1
ATOM 737 C CA . ILE A 1 100 ? -5.099 21.652 5.595 1.00 57.88 100 ILE A CA 1
ATOM 738 C C . ILE A 1 100 ? -6.215 21.421 4.573 1.00 57.88 100 ILE A C 1
ATOM 740 O O . ILE A 1 100 ? -6.016 21.590 3.369 1.00 57.88 100 ILE A O 1
ATOM 744 N N . THR A 1 101 ? -7.386 20.995 5.036 1.00 58.88 101 THR A N 1
ATOM 745 C CA . THR A 1 101 ? -8.578 20.934 4.184 1.00 58.88 101 THR A CA 1
ATOM 746 C C . THR A 1 101 ? -9.014 22.354 3.805 1.00 58.88 101 THR A C 1
ATOM 748 O O . THR A 1 101 ? -8.992 23.256 4.637 1.00 58.88 101 THR A O 1
ATOM 751 N N . LEU A 1 102 ? -9.435 22.569 2.554 1.00 62.31 102 LEU A N 1
ATOM 752 C CA . LEU A 1 102 ? -10.007 23.856 2.118 1.00 62.31 102 LEU A CA 1
ATOM 753 C C . LEU A 1 102 ? -11.385 24.130 2.749 1.00 62.31 102 LEU A C 1
ATOM 755 O O . LEU A 1 102 ? -11.914 25.235 2.631 1.00 62.31 102 LEU A O 1
ATOM 759 N N . PHE A 1 103 ? -11.979 23.126 3.395 1.00 68.69 103 PHE A N 1
ATOM 760 C CA . PHE A 1 103 ? -13.267 23.240 4.061 1.00 68.69 103 PHE A CA 1
ATOM 761 C C . PHE A 1 103 ? -13.077 23.703 5.507 1.00 68.69 103 PHE A C 1
ATOM 763 O O . PHE A 1 103 ? -12.352 23.089 6.281 1.00 68.69 103 PHE A O 1
ATOM 770 N N . SER A 1 104 ? -13.778 24.771 5.886 1.00 66.88 104 SER A N 1
ATOM 771 C CA . SER A 1 104 ? -13.811 25.290 7.261 1.00 66.88 104 SER A CA 1
ATOM 772 C C . SER A 1 104 ? -14.640 24.430 8.221 1.00 66.88 104 SER A C 1
ATOM 774 O O . SER A 1 104 ? -14.658 24.687 9.422 1.00 66.88 104 SER A O 1
ATOM 776 N N . THR A 1 105 ? -15.358 23.436 7.700 1.00 69.56 105 THR A N 1
ATOM 777 C CA . THR A 1 105 ? -16.180 22.502 8.470 1.00 69.56 105 THR A CA 1
ATOM 778 C C . THR A 1 105 ? -15.518 21.134 8.480 1.00 69.56 105 THR A C 1
ATOM 780 O O . THR A 1 105 ? -14.950 20.706 7.474 1.00 69.56 105 THR A O 1
ATOM 783 N N . GLU A 1 106 ? -15.608 20.449 9.616 1.00 68.06 106 GLU A N 1
ATOM 784 C CA . GLU A 1 106 ? -15.170 19.064 9.738 1.00 68.06 106 GLU A CA 1
ATOM 785 C C . GLU A 1 106 ? -15.934 18.191 8.732 1.00 68.06 106 GLU A C 1
ATOM 787 O O . GLU A 1 106 ? -17.164 18.220 8.664 1.00 68.06 106 GLU A O 1
ATOM 792 N N . VAL A 1 107 ? -15.194 17.454 7.903 1.00 68.06 107 VAL A N 1
ATOM 793 C CA . VAL A 1 107 ? -15.765 16.537 6.914 1.00 68.06 107 VAL A CA 1
ATOM 794 C C . VAL A 1 107 ? -15.665 15.130 7.475 1.00 68.06 107 VAL A C 1
ATOM 796 O O . VAL A 1 107 ? -14.567 14.627 7.711 1.00 68.06 107 VAL A O 1
ATOM 799 N N . GLU A 1 108 ? -16.812 14.484 7.666 1.00 68.62 108 GLU A N 1
ATOM 800 C CA . GLU A 1 108 ? -16.859 13.107 8.144 1.00 68.62 108 GLU A CA 1
ATOM 801 C C . GLU A 1 108 ? -16.233 12.163 7.105 1.00 68.62 108 GLU A C 1
ATOM 803 O O . GLU A 1 108 ? -16.668 12.076 5.952 1.00 68.62 108 GLU A O 1
ATOM 808 N N . SER A 1 109 ? -15.177 11.458 7.509 1.00 70.31 109 SER A N 1
ATOM 809 C CA . SER A 1 109 ? -14.469 10.510 6.653 1.00 70.31 109 SER A CA 1
ATOM 810 C C . SER A 1 109 ? -15.040 9.105 6.818 1.00 70.31 109 SER A C 1
ATOM 812 O O . SER A 1 109 ? -15.136 8.590 7.927 1.00 70.31 109 SER A O 1
ATOM 814 N N . LYS A 1 110 ? -15.350 8.437 5.701 1.00 81.25 110 LYS A N 1
ATOM 815 C CA . LYS A 1 110 ? -15.751 7.016 5.679 1.00 81.25 110 LYS A CA 1
ATOM 816 C C . LYS A 1 110 ? -14.559 6.052 5.597 1.00 81.25 110 LYS A C 1
ATOM 818 O O . LYS A 1 110 ? -14.739 4.873 5.292 1.00 81.25 110 LYS A O 1
ATOM 823 N N . ILE A 1 111 ? -13.333 6.538 5.803 1.00 84.69 111 ILE A N 1
ATOM 824 C CA . ILE A 1 111 ? -12.133 5.698 5.750 1.00 84.69 111 ILE A CA 1
ATOM 825 C C . ILE A 1 111 ? -12.150 4.719 6.929 1.00 84.69 111 ILE A C 1
ATOM 827 O O . ILE A 1 111 ? -12.234 5.120 8.087 1.00 84.69 111 ILE A O 1
ATOM 831 N N . ARG A 1 112 ? -12.004 3.423 6.633 1.00 87.44 112 ARG A N 1
ATOM 832 C CA . ARG A 1 112 ? -11.796 2.382 7.648 1.00 87.44 112 ARG A CA 1
ATOM 833 C C . ARG A 1 112 ? -10.372 2.491 8.191 1.00 87.44 112 ARG A C 1
ATOM 835 O O . ARG A 1 112 ? -9.453 1.884 7.648 1.00 87.44 112 ARG A O 1
ATOM 842 N N . GLY A 1 113 ? -10.189 3.317 9.221 1.00 89.12 113 GLY A N 1
ATOM 843 C CA . GLY A 1 113 ? -8.872 3.674 9.759 1.00 89.12 113 GLY A CA 1
ATOM 844 C C . GLY A 1 113 ? -8.012 2.471 10.142 1.00 89.12 113 GLY A C 1
ATOM 845 O O . GLY A 1 113 ? -6.821 2.474 9.851 1.00 89.12 113 GLY A O 1
ATOM 846 N N . ASP A 1 114 ? -8.615 1.418 10.693 1.00 94.19 114 ASP A N 1
ATOM 847 C CA . ASP A 1 114 ? -7.902 0.208 11.130 1.00 94.19 114 ASP A CA 1
ATOM 848 C C . ASP A 1 114 ? -7.501 -0.745 10.000 1.00 94.19 114 ASP A C 1
ATOM 850 O O . ASP A 1 114 ? -6.788 -1.713 10.238 1.00 94.19 114 ASP A O 1
ATO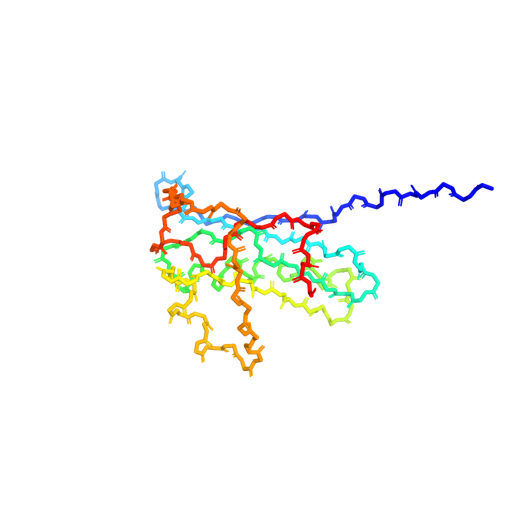M 854 N N . GLU A 1 115 ? -7.919 -0.460 8.767 1.00 94.62 115 GLU A N 1
ATOM 855 C CA . GLU A 1 115 ? -7.542 -1.242 7.585 1.00 94.62 115 GLU A CA 1
ATOM 856 C C . GLU A 1 115 ? -6.807 -0.406 6.537 1.00 94.62 115 GLU A C 1
ATOM 858 O O . GLU A 1 115 ? -6.286 -0.944 5.567 1.00 94.62 115 GLU A O 1
ATOM 863 N N . CYS A 1 116 ? -6.758 0.916 6.701 1.00 94.81 116 CYS A N 1
ATOM 864 C CA . CYS A 1 116 ? -6.150 1.833 5.747 1.00 94.81 116 CYS A CA 1
ATOM 865 C C . CYS A 1 116 ? -4.643 1.980 6.010 1.00 94.81 116 CYS A C 1
ATOM 867 O O . CYS A 1 116 ? -4.231 2.768 6.860 1.00 94.81 116 CYS A O 1
ATOM 869 N N . PHE A 1 117 ? -3.809 1.267 5.254 1.00 94.88 117 PHE A N 1
ATOM 870 C CA . PHE A 1 117 ? -2.353 1.448 5.304 1.00 94.88 117 PHE A CA 1
ATOM 871 C C . PHE A 1 117 ? -1.890 2.638 4.456 1.00 94.88 117 PHE A C 1
ATOM 873 O O . PHE A 1 117 ? -1.023 3.401 4.874 1.00 94.88 117 PHE A O 1
ATOM 880 N N . ALA A 1 118 ? -2.510 2.839 3.293 1.00 92.94 118 ALA A N 1
ATOM 881 C CA . ALA A 1 118 ? -2.292 4.012 2.453 1.00 92.94 118 ALA A CA 1
ATOM 882 C C . ALA A 1 118 ? -3.625 4.416 1.802 1.00 92.94 118 ALA A C 1
ATOM 884 O O . ALA A 1 118 ? -4.211 3.605 1.079 1.00 92.94 118 ALA A O 1
ATOM 885 N N . PRO A 1 119 ? -4.162 5.624 2.050 1.00 89.75 119 PRO A N 1
ATOM 886 C CA . PRO A 1 119 ? -5.421 6.039 1.446 1.00 89.75 119 PRO A CA 1
ATOM 887 C C . PRO A 1 119 ? -5.263 6.261 -0.059 1.00 89.75 119 PRO A C 1
ATOM 889 O O . PRO A 1 119 ? -4.178 6.560 -0.557 1.00 89.75 119 PRO A O 1
ATOM 892 N N . HIS A 1 120 ? -6.376 6.197 -0.789 1.00 80.44 120 HIS A N 1
ATOM 893 C CA . HIS A 1 120 ? -6.382 6.620 -2.182 1.00 80.44 120 HIS A CA 1
ATOM 894 C C . HIS A 1 120 ? -6.193 8.138 -2.246 1.00 80.44 120 HIS A C 1
ATOM 896 O O . HIS A 1 120 ? -7.067 8.907 -1.854 1.00 80.44 120 HIS A O 1
ATOM 902 N N . ASN A 1 121 ? -5.083 8.589 -2.809 1.00 67.25 121 ASN A N 1
ATOM 903 C CA . ASN A 1 121 ? -4.895 9.960 -3.260 1.00 67.25 121 ASN A CA 1
ATOM 904 C C . ASN A 1 121 ? -4.593 9.911 -4.760 1.00 67.25 121 ASN A C 1
ATOM 906 O O . ASN A 1 121 ? -3.752 9.130 -5.199 1.00 67.25 121 ASN A O 1
ATOM 910 N N . SER A 1 122 ? -5.304 10.707 -5.558 1.00 54.38 122 SER A N 1
ATOM 911 C CA . SER A 1 122 ? -5.217 10.666 -7.022 1.00 54.38 122 SER A CA 1
ATOM 912 C C . SER A 1 122 ? -3.765 10.707 -7.519 1.00 54.38 122 SER A C 1
ATOM 914 O O . SER A 1 122 ? -2.906 11.371 -6.929 1.00 54.38 122 SER A O 1
ATOM 916 N N . CYS A 1 123 ? -3.496 10.005 -8.622 1.00 45.03 123 CYS A N 1
ATOM 917 C CA . CYS A 1 123 ? -2.195 9.907 -9.299 1.00 45.03 123 CYS A CA 1
ATOM 918 C C . CYS A 1 123 ? -1.595 11.266 -9.727 1.00 45.03 123 CYS A C 1
ATOM 920 O O . CYS A 1 123 ? -0.422 11.338 -10.082 1.00 45.03 123 CYS A O 1
ATOM 922 N N . CYS A 1 124 ? -2.371 12.350 -9.626 1.00 35.78 124 CYS A N 1
ATOM 923 C CA . CYS A 1 124 ? -2.022 13.679 -10.116 1.00 35.78 124 CYS A CA 1
ATOM 924 C C . CYS A 1 124 ? -1.717 14.720 -9.022 1.00 35.78 124 CYS A C 1
ATOM 926 O O . CYS A 1 124 ? -1.544 15.879 -9.372 1.00 35.78 124 CYS A O 1
ATOM 928 N N . HIS A 1 125 ? -1.742 14.391 -7.723 1.00 40.66 125 HIS A N 1
ATOM 929 C CA . HIS A 1 125 ? -1.569 15.393 -6.648 1.00 40.66 125 HIS A CA 1
ATOM 930 C C . HIS A 1 125 ? -0.381 15.056 -5.741 1.00 40.66 125 HIS A C 1
ATOM 932 O O . HIS A 1 125 ? -0.531 14.566 -4.615 1.00 40.66 125 HIS A O 1
ATOM 938 N N . PHE A 1 126 ? 0.814 15.349 -6.252 1.00 43.28 126 PHE A N 1
ATOM 939 C CA . PHE A 1 126 ? 1.917 15.793 -5.406 1.00 43.28 126 PHE A CA 1
ATOM 940 C C . PHE A 1 126 ? 1.735 17.296 -5.224 1.00 43.28 126 PHE A C 1
ATOM 942 O O . PHE A 1 126 ? 2.285 18.081 -5.988 1.00 43.28 126 PHE A O 1
ATOM 949 N N . ASP A 1 127 ? 0.919 17.687 -4.250 1.00 35.03 127 ASP A N 1
ATOM 950 C CA . ASP A 1 127 ? 0.991 19.048 -3.723 1.00 35.03 127 ASP A CA 1
ATOM 951 C C . ASP A 1 127 ? 2.249 19.067 -2.855 1.00 35.03 127 ASP A C 1
ATOM 953 O O . ASP A 1 127 ? 2.195 18.694 -1.682 1.00 35.03 127 ASP A O 1
ATOM 957 N N . GLY A 1 128 ? 3.392 19.289 -3.507 1.00 31.03 128 GLY A N 1
ATOM 958 C CA . GLY A 1 128 ? 4.655 19.638 -2.862 1.00 31.03 128 GLY A CA 1
ATOM 959 C C . GLY A 1 128 ? 4.671 21.107 -2.479 1.00 31.03 128 GLY A C 1
ATOM 960 O O . GLY A 1 128 ? 3.973 21.895 -3.156 1.00 31.03 128 GLY A O 1
#

Sequence (128 aa):
MKSALSASPIVECAVVIDCNDRIAGWAGIASVGLEHKGMFKLAPVYCSSLVQFARLSEALLPHCESIFTNPSIIIGTLSGTVGARELEPLISNSQKMERITLFSTEVESKIRGDECFAPHNSCCHFDG

Foldseek 3Di:
DDDPPPPDKDKDKDFDADPVRDTQWIWMKTQAPPVVQLEIEIDFTFHQDPVVVVVRVVVCVVVSCVSDVDHHYDADDDPLAPLCVPVVVVDPDDDDDDDDDPDPDDDDDPDPRNGTNGYDDDSHDPPD

Secondary structure (DSSP, 8-state):
------PPPPEEEEEEE-TTS-EEEEEEEEE-S-GGGTEEEEEEEE-SSHHHHHHHHHHHHHHHHHH-SSPEEE----TTSHHHHHHGGG-TT--------S-SSPPPP---TTTEEE----TT----

pLDDT: mean 80.46, std 17.85, range [31.03, 96.94]